Protein AF-A0A957EWQ2-F1 (afdb_monomer)

Sequence (75 aa):
EDARLDSFSDDAMLAGFDEDDPQAMGRFMRKMSQEMGEDLGDEFNEVVDRLEKGESPETIEKAMPDLADTAPDIP

Secondary structure (DSSP, 8-state):
--HHHHHHHHHHHHTT--TT-HHHHHHHHHHHHHHH-S---HHHHHHHHHHHHT--HHHHHHH-HHHHHHS----

Radius of gyration: 14.48 Å; Cα contacts (8 Å, |Δi|>4): 51; chains: 1; bounding box: 36×30×33 Å

pLDDT: mean 77.35, std 13.58, range [48.88, 93.69]

Foldseek 3Di:
DCVVVVVVVVVVLVVPQDPPFLLSVLVVLVVVCVVVVDNPDPLSPVSSVCSNVRDDSVRSCVVCVVVVVPPPPPD

Mean predicted aligned error: 9.13 Å

Structure (mmCIF, N/CA/C/O backbone):
data_AF-A0A957EWQ2-F1
#
_entry.id   AF-A0A957EWQ2-F1
#
loop_
_atom_site.group_PDB
_atom_site.id
_atom_site.type_symbol
_atom_site.label_atom_id
_atom_site.label_alt_id
_atom_site.label_comp_id
_atom_site.label_asym_id
_atom_site.label_entity_id
_atom_site.label_seq_id
_atom_site.pdbx_PDB_ins_code
_atom_site.Cartn_x
_atom_site.Cartn_y
_atom_site.Cartn_z
_atom_site.occupancy
_atom_site.B_iso_or_equiv
_atom_site.auth_seq_id
_atom_site.auth_comp_id
_atom_site.auth_asym_id
_atom_site.auth_atom_id
_atom_site.pdbx_PDB_model_num
ATOM 1 N N . GLU A 1 1 ? 19.245 0.297 19.994 1.00 48.88 1 GLU A N 1
ATOM 2 C CA . GLU A 1 1 ? 20.248 0.576 18.940 1.00 48.88 1 GLU A CA 1
ATOM 3 C C . GLU A 1 1 ? 19.705 -0.001 17.634 1.00 48.88 1 GLU A C 1
ATOM 5 O O . GLU A 1 1 ? 20.372 -0.760 16.957 1.00 48.88 1 GLU A O 1
ATOM 10 N N . ASP A 1 2 ? 18.452 0.335 17.309 1.00 52.56 2 ASP A N 1
ATOM 11 C CA . ASP A 1 2 ? 17.639 -0.406 16.330 1.00 52.56 2 ASP A CA 1
ATOM 12 C C . ASP A 1 2 ? 17.319 0.448 15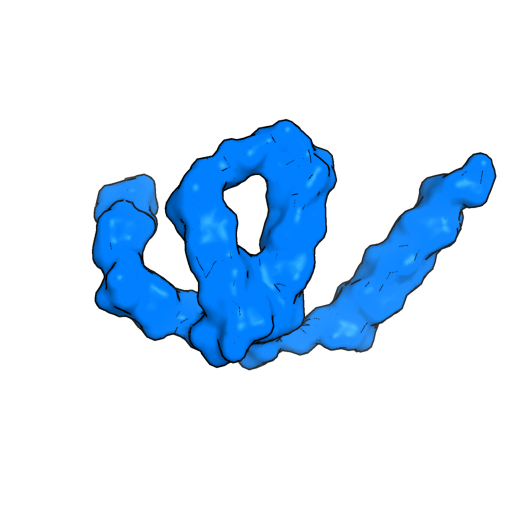.094 1.00 52.56 2 ASP A C 1
ATOM 14 O O . ASP A 1 2 ? 17.240 -0.061 13.983 1.00 52.56 2 ASP A O 1
ATOM 18 N N . ALA A 1 3 ? 17.287 1.776 15.255 1.00 56.34 3 ALA A N 1
ATOM 19 C CA . ALA A 1 3 ? 17.020 2.731 14.175 1.00 56.34 3 ALA A CA 1
ATOM 20 C C . ALA A 1 3 ? 18.061 2.708 13.037 1.00 56.34 3 ALA A C 1
ATOM 22 O O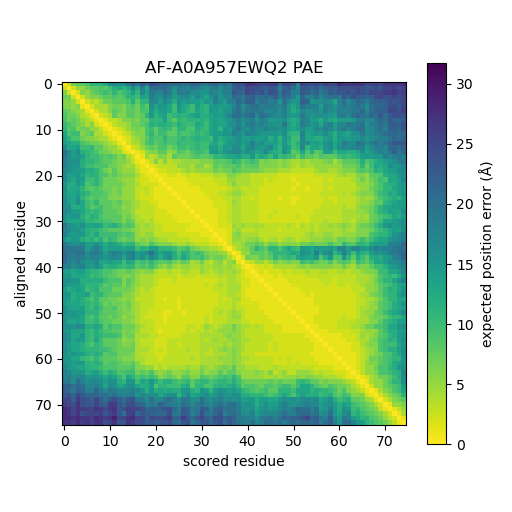 . ALA A 1 3 ? 17.776 3.137 11.925 1.00 56.34 3 ALA A O 1
ATOM 23 N N . ARG A 1 4 ? 19.284 2.217 13.296 1.00 58.06 4 ARG A N 1
ATOM 24 C CA . ARG A 1 4 ? 20.328 2.102 12.261 1.00 58.06 4 ARG A CA 1
ATOM 25 C C . ARG A 1 4 ? 20.149 0.870 11.375 1.00 58.06 4 ARG A C 1
ATOM 27 O O . ARG A 1 4 ? 20.565 0.914 10.2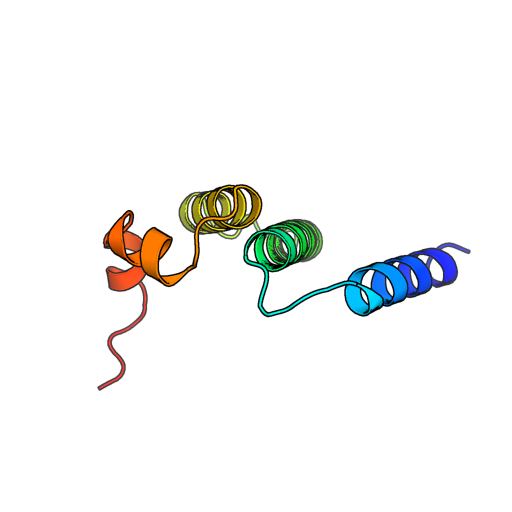26 1.00 58.06 4 ARG A O 1
ATOM 34 N N . LEU A 1 5 ? 19.573 -0.209 11.909 1.00 58.44 5 LEU A N 1
ATOM 35 C CA . LEU A 1 5 ? 19.314 -1.440 11.155 1.00 58.44 5 LEU A CA 1
ATOM 36 C C . LEU A 1 5 ? 18.037 -1.323 10.322 1.00 58.44 5 LEU A C 1
ATOM 38 O O . LEU A 1 5 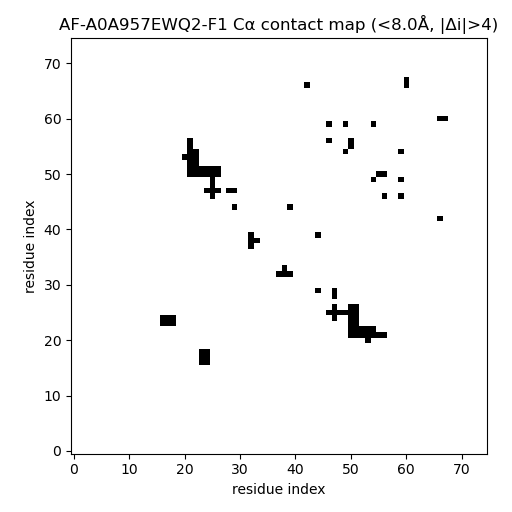? 17.990 -1.828 9.202 1.00 58.44 5 LEU A O 1
ATOM 42 N N . ASP A 1 6 ? 17.044 -0.610 10.846 1.00 60.22 6 ASP A N 1
ATOM 43 C CA . ASP A 1 6 ? 15.795 -0.309 10.151 1.00 60.22 6 ASP A CA 1
ATOM 44 C C . ASP A 1 6 ? 16.030 0.576 8.913 1.00 60.22 6 ASP A C 1
ATOM 46 O O . ASP A 1 6 ? 15.711 0.173 7.798 1.00 60.22 6 ASP A O 1
ATOM 50 N N . SER A 1 7 ? 16.764 1.686 9.070 1.00 59.06 7 SER A N 1
ATOM 51 C CA . SER A 1 7 ? 17.139 2.573 7.956 1.00 59.06 7 SER A CA 1
ATOM 52 C C . SER A 1 7 ? 17.971 1.881 6.866 1.00 59.06 7 SER A C 1
ATOM 54 O O . SER A 1 7 ? 17.837 2.226 5.698 1.00 59.06 7 SER A O 1
ATOM 56 N N . PHE A 1 8 ? 18.815 0.905 7.218 1.00 57.72 8 PHE A N 1
ATOM 57 C CA . PHE A 1 8 ? 19.585 0.129 6.235 1.00 57.72 8 PHE A CA 1
ATOM 58 C C . PHE A 1 8 ? 18.728 -0.917 5.511 1.00 57.72 8 PHE A C 1
ATOM 60 O O . PHE A 1 8 ? 18.995 -1.248 4.360 1.00 57.72 8 PHE A O 1
ATOM 67 N N . SER A 1 9 ? 17.716 -1.457 6.195 1.00 64.31 9 SER A N 1
ATOM 68 C CA . SER A 1 9 ? 16.772 -2.414 5.611 1.00 64.31 9 SER A CA 1
ATOM 69 C C . SER A 1 9 ? 15.796 -1.714 4.670 1.00 64.31 9 SER A C 1
ATOM 71 O O . SER A 1 9 ? 15.423 -2.291 3.654 1.00 64.31 9 SER A O 1
ATOM 73 N N . ASP A 1 10 ? 15.427 -0.472 4.980 1.00 64.81 10 ASP A N 1
ATOM 74 C CA . ASP A 1 10 ? 14.611 0.374 4.114 1.00 64.81 10 ASP A CA 1
ATOM 75 C C . ASP A 1 10 ? 15.378 0.808 2.856 1.00 64.81 10 ASP A C 1
ATOM 77 O O . ASP A 1 10 ? 14.888 0.621 1.748 1.00 64.81 10 ASP A O 1
ATOM 81 N N . ASP A 1 11 ? 16.638 1.237 3.003 1.00 61.91 11 ASP A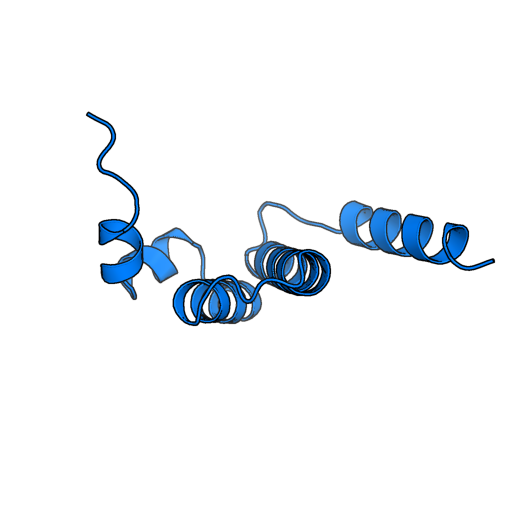 N 1
ATOM 82 C CA . ASP A 1 11 ? 17.520 1.573 1.873 1.00 61.91 11 ASP A CA 1
ATOM 83 C C . ASP A 1 11 ? 17.789 0.355 0.972 1.00 61.91 11 ASP A C 1
ATOM 85 O O . ASP A 1 11 ? 17.761 0.465 -0.248 1.00 61.91 11 ASP A O 1
ATOM 89 N N . ALA A 1 12 ? 17.954 -0.840 1.550 1.00 61.94 12 ALA A N 1
ATOM 90 C CA . ALA A 1 12 ? 18.095 -2.079 0.784 1.00 61.94 12 ALA A CA 1
ATOM 91 C C . ALA A 1 12 ? 16.788 -2.530 0.106 1.00 61.94 12 ALA A C 1
ATOM 93 O O . ALA A 1 12 ? 16.846 -3.130 -0.969 1.00 61.94 12 ALA A O 1
ATOM 94 N N . MET A 1 13 ? 15.624 -2.259 0.709 1.00 62.09 13 MET A N 1
ATOM 95 C CA . MET A 1 13 ? 14.327 -2.499 0.067 1.00 62.09 13 MET A CA 1
ATOM 96 C C . MET A 1 13 ? 14.090 -1.526 -1.088 1.00 62.09 13 MET A C 1
ATOM 98 O O . MET A 1 13 ? 13.629 -1.959 -2.139 1.00 62.09 13 MET A O 1
ATOM 102 N N . LEU A 1 14 ? 14.455 -0.252 -0.929 1.00 63.59 14 LEU A N 1
ATOM 103 C CA . LEU A 1 14 ? 14.333 0.768 -1.972 1.00 63.59 14 LEU A CA 1
ATOM 104 C C . LEU A 1 14 ? 15.383 0.615 -3.081 1.00 63.59 14 LEU A C 1
ATOM 106 O O . LEU A 1 14 ? 15.080 0.848 -4.244 1.00 63.59 14 LEU A O 1
ATOM 110 N N . ALA A 1 15 ? 16.594 0.147 -2.767 1.00 65.19 15 ALA A N 1
ATOM 111 C CA . ALA A 1 15 ? 17.646 -0.102 -3.756 1.00 65.19 15 ALA A CA 1
ATOM 112 C C . ALA A 1 15 ? 17.314 -1.240 -4.744 1.00 65.19 15 ALA A C 1
ATOM 114 O O . ALA A 1 15 ? 17.982 -1.371 -5.770 1.00 65.19 15 ALA A O 1
ATOM 115 N N . GLY A 1 16 ? 16.306 -2.063 -4.437 1.00 62.59 16 GLY A N 1
ATOM 116 C CA . GLY A 1 16 ? 15.737 -3.075 -5.331 1.00 62.59 16 GLY A CA 1
ATOM 117 C C . GLY A 1 16 ? 14.247 -2.873 -5.616 1.00 62.59 16 GLY A C 1
ATOM 118 O O . GLY A 1 16 ? 13.609 -3.794 -6.122 1.00 62.59 16 GLY A O 1
ATOM 119 N N . PHE A 1 17 ? 13.690 -1.716 -5.250 1.00 75.44 17 PHE A N 1
ATOM 120 C CA . PHE A 1 17 ? 12.304 -1.371 -5.525 1.00 75.44 17 PHE A CA 1
ATOM 121 C C . PHE A 1 17 ? 12.192 -0.941 -6.983 1.00 75.44 17 PHE A C 1
ATOM 123 O O . PHE A 1 17 ? 12.685 0.116 -7.372 1.00 75.44 17 PHE A O 1
ATOM 130 N N . ASP A 1 18 ? 11.590 -1.807 -7.786 1.00 80.44 18 ASP A N 1
ATOM 131 C CA . ASP A 1 18 ? 11.318 -1.541 -9.189 1.00 80.44 18 ASP A CA 1
ATOM 132 C C . ASP A 1 18 ? 9.904 -0.958 -9.289 1.00 80.44 18 ASP A C 1
ATOM 134 O O . ASP A 1 18 ? 8.917 -1.651 -9.042 1.00 80.44 18 ASP A O 1
ATOM 138 N N . GLU A 1 19 ? 9.807 0.341 -9.571 1.00 78.25 19 GLU A N 1
ATOM 139 C CA . GLU A 1 19 ? 8.529 1.060 -9.689 1.00 78.25 19 GLU A CA 1
ATOM 140 C C . GLU A 1 19 ? 7.684 0.547 -10.866 1.00 78.25 19 GLU A C 1
ATOM 142 O O . GLU A 1 19 ? 6.467 0.729 -10.883 1.00 78.25 19 GLU A O 1
ATOM 147 N N . ASP A 1 20 ? 8.323 -0.119 -11.831 1.00 85.31 20 ASP A N 1
ATOM 148 C CA . ASP A 1 20 ? 7.668 -0.779 -12.955 1.00 85.31 20 ASP A CA 1
ATOM 149 C C . ASP A 1 20 ? 7.129 -2.181 -12.586 1.00 85.31 20 ASP A C 1
ATOM 151 O O . ASP A 1 20 ? 6.369 -2.772 -13.361 1.00 85.31 20 ASP A O 1
ATOM 155 N N . ASP A 1 21 ? 7.483 -2.725 -11.410 1.00 90.31 21 ASP A N 1
ATOM 156 C CA . ASP A 1 21 ? 7.022 -4.032 -10.935 1.00 90.31 21 ASP A CA 1
ATOM 157 C C . ASP A 1 21 ? 5.841 -3.897 -9.945 1.00 90.31 21 ASP A C 1
ATOM 159 O O . ASP A 1 21 ? 6.014 -3.460 -8.798 1.00 90.31 21 ASP A O 1
ATOM 163 N N . PRO A 1 22 ? 4.624 -4.339 -10.322 1.00 91.50 22 PRO A N 1
ATOM 164 C CA . PRO A 1 22 ? 3.463 -4.274 -9.438 1.00 91.50 22 PRO A CA 1
ATOM 165 C C . PRO A 1 22 ? 3.652 -5.059 -8.129 1.00 91.50 22 PRO A C 1
ATOM 167 O O . PRO A 1 22 ? 3.139 -4.645 -7.090 1.00 91.50 22 PRO A O 1
ATOM 170 N N . GLN A 1 23 ? 4.431 -6.146 -8.125 1.00 91.69 23 GLN A N 1
ATOM 171 C CA . GLN A 1 23 ? 4.714 -6.927 -6.917 1.00 91.69 23 GLN A CA 1
ATOM 172 C C . GLN A 1 23 ? 5.571 -6.149 -5.928 1.00 91.69 23 GLN A C 1
ATOM 174 O O . GLN A 1 23 ? 5.340 -6.234 -4.716 1.00 91.69 23 GLN A O 1
ATOM 179 N N . ALA A 1 24 ? 6.550 -5.391 -6.428 1.00 90.75 24 ALA A N 1
ATOM 180 C CA . ALA A 1 24 ? 7.364 -4.516 -5.596 1.00 90.75 24 ALA A CA 1
ATOM 181 C C . ALA A 1 24 ? 6.491 -3.417 -4.974 1.00 90.75 24 ALA A C 1
ATOM 183 O O . ALA A 1 24 ? 6.526 -3.233 -3.752 1.00 90.75 24 ALA A O 1
ATOM 184 N N . MET A 1 25 ? 5.638 -2.772 -5.781 1.00 88.94 25 MET A N 1
ATOM 185 C CA . MET A 1 25 ? 4.679 -1.760 -5.318 1.00 88.94 25 MET A CA 1
ATOM 186 C C . MET A 1 25 ? 3.750 -2.291 -4.223 1.00 88.94 25 MET A C 1
ATOM 188 O O . MET A 1 25 ? 3.601 -1.652 -3.181 1.00 88.94 25 MET A O 1
ATOM 192 N N . GLY A 1 26 ? 3.175 -3.482 -4.411 1.00 90.81 26 GLY A N 1
ATOM 193 C CA . GLY A 1 26 ? 2.295 -4.105 -3.422 1.00 90.81 26 GLY A CA 1
ATOM 194 C C . GLY A 1 26 ? 2.998 -4.341 -2.086 1.00 90.81 26 GLY A C 1
ATOM 195 O O . GLY A 1 26 ? 2.496 -3.945 -1.035 1.00 90.81 26 GLY A O 1
ATOM 196 N N . ARG A 1 27 ? 4.215 -4.897 -2.105 1.00 89.38 27 ARG A N 1
ATOM 197 C CA . ARG A 1 27 ? 4.998 -5.135 -0.877 1.00 89.38 27 ARG A CA 1
ATOM 198 C C . ARG A 1 27 ? 5.316 -3.838 -0.140 1.00 89.38 27 ARG A C 1
ATOM 200 O O . ARG A 1 27 ? 5.221 -3.792 1.088 1.00 89.38 27 ARG A O 1
ATOM 207 N N . PHE A 1 28 ? 5.676 -2.792 -0.883 1.00 87.62 28 PHE A N 1
ATOM 208 C CA . PHE A 1 28 ? 5.938 -1.469 -0.325 1.00 87.62 28 PHE A CA 1
ATOM 209 C C . PHE A 1 28 ? 4.683 -0.885 0.332 1.00 87.62 28 PHE A C 1
ATOM 211 O O . PHE A 1 28 ? 4.722 -0.492 1.497 1.00 87.62 28 PHE A O 1
ATOM 218 N N . MET A 1 29 ? 3.545 -0.917 -0.365 1.00 87.62 29 MET A N 1
ATOM 219 C CA . MET A 1 29 ? 2.263 -0.450 0.165 1.00 87.62 29 MET A CA 1
ATOM 220 C C . MET A 1 29 ? 1.814 -1.242 1.401 1.00 87.62 29 MET A C 1
ATOM 222 O O . MET A 1 29 ? 1.344 -0.648 2.373 1.00 87.62 29 MET A O 1
ATOM 226 N N . ARG A 1 30 ? 2.024 -2.567 1.425 1.00 88.38 30 ARG A N 1
ATOM 227 C CA . ARG A 1 30 ? 1.757 -3.413 2.600 1.00 88.38 30 ARG A CA 1
ATOM 228 C C . ARG A 1 30 ? 2.590 -2.992 3.805 1.00 88.38 30 ARG A C 1
ATOM 230 O O . ARG A 1 30 ? 2.094 -3.008 4.932 1.00 88.38 30 ARG A O 1
ATOM 237 N N . LYS A 1 31 ? 3.864 -2.657 3.593 1.00 85.19 31 LYS A N 1
ATOM 238 C CA . LYS A 1 31 ? 4.750 -2.180 4.660 1.00 85.19 31 LYS A CA 1
ATOM 239 C C . LYS A 1 31 ? 4.314 -0.796 5.144 1.00 85.19 31 LYS A C 1
ATOM 241 O O . LYS A 1 31 ? 4.108 -0.625 6.339 1.00 85.19 31 LYS A O 1
ATOM 246 N N . MET A 1 32 ? 4.058 0.133 4.223 1.00 84.69 32 MET A N 1
ATOM 247 C CA . MET A 1 32 ? 3.582 1.482 4.541 1.00 84.69 32 MET A CA 1
ATOM 248 C C . MET A 1 32 ? 2.268 1.461 5.338 1.00 84.69 32 MET A C 1
ATOM 250 O O . MET A 1 32 ? 2.142 2.194 6.313 1.00 84.69 32 MET A O 1
ATOM 254 N N . SER A 1 33 ? 1.319 0.586 4.988 1.00 83.12 33 SER A N 1
ATOM 255 C CA . SER A 1 33 ? 0.067 0.419 5.742 1.00 83.12 33 SER A CA 1
ATOM 256 C C . SER A 1 33 ? 0.303 -0.086 7.167 1.00 83.12 33 SER A C 1
ATOM 258 O O . SER A 1 33 ? -0.277 0.442 8.115 1.00 83.12 33 SER A O 1
ATOM 260 N N . GLN A 1 34 ? 1.200 -1.061 7.341 1.00 82.94 34 GLN A N 1
ATOM 261 C CA . GLN A 1 34 ? 1.570 -1.562 8.668 1.00 82.94 34 GLN A CA 1
ATOM 262 C C . GLN A 1 34 ? 2.263 -0.492 9.521 1.00 82.94 34 GLN A C 1
ATOM 264 O O . GLN A 1 34 ? 2.047 -0.452 10.730 1.00 82.94 34 GLN A O 1
ATOM 269 N N . GLU A 1 35 ? 3.077 0.368 8.905 1.00 82.81 35 GLU A N 1
ATOM 270 C CA . GLU A 1 35 ? 3.785 1.449 9.598 1.00 82.81 35 GLU A CA 1
ATOM 271 C C . GLU A 1 35 ? 2.891 2.649 9.919 1.00 82.81 35 GLU A C 1
ATOM 273 O O . GLU A 1 35 ? 3.028 3.232 10.995 1.00 82.81 35 GLU A O 1
ATOM 278 N N . MET A 1 36 ? 1.940 2.995 9.042 1.00 79.69 36 MET A N 1
ATOM 279 C CA . MET A 1 36 ? 0.912 3.991 9.360 1.00 79.69 36 MET A CA 1
ATOM 280 C C . MET A 1 36 ? 0.047 3.532 10.538 1.00 79.69 36 MET A C 1
ATOM 282 O O . MET A 1 36 ? -0.449 4.369 11.285 1.00 79.69 36 MET A O 1
ATOM 286 N N . GLY A 1 37 ? -0.097 2.218 10.754 1.00 67.75 37 GLY A N 1
ATOM 287 C CA . GLY A 1 37 ? -0.830 1.650 11.891 1.00 67.75 37 GLY A CA 1
ATOM 288 C C . GLY A 1 37 ? -2.344 1.884 11.829 1.00 67.75 37 GLY A C 1
ATOM 289 O O . GLY A 1 37 ? -3.074 1.459 12.725 1.00 67.75 37 GLY A O 1
ATOM 290 N N . GLU A 1 38 ? -2.807 2.539 10.768 1.00 72.69 38 GLU A N 1
ATOM 291 C CA . GLU A 1 38 ? -4.201 2.735 10.419 1.00 72.69 38 GLU A CA 1
ATOM 292 C C . GLU A 1 38 ? -4.510 1.699 9.340 1.00 72.69 38 GLU A C 1
ATOM 294 O O . GLU A 1 38 ? -3.869 1.681 8.288 1.00 72.69 38 GLU A O 1
ATOM 299 N N . ASP A 1 39 ? -5.441 0.786 9.621 1.00 67.69 39 ASP A N 1
ATOM 300 C CA . ASP A 1 39 ? -5.951 -0.111 8.590 1.00 67.69 39 ASP A CA 1
ATOM 301 C C . ASP A 1 39 ? -6.586 0.777 7.514 1.00 67.69 39 ASP A C 1
ATOM 303 O O . ASP A 1 39 ? -7.612 1.415 7.750 1.00 67.69 39 ASP A O 1
ATOM 307 N N . LEU A 1 40 ? -5.916 0.889 6.363 1.00 75.06 40 LEU A N 1
ATOM 308 C CA . LEU A 1 40 ? -6.302 1.770 5.255 1.00 75.06 40 LEU A CA 1
ATOM 309 C C . LEU A 1 40 ? -7.609 1.311 4.573 1.00 75.06 40 LEU A C 1
ATOM 311 O O . LEU A 1 40 ? -8.007 1.869 3.552 1.00 75.06 40 LEU A O 1
ATOM 315 N N . GLY A 1 41 ? -8.284 0.315 5.151 1.00 84.56 41 GLY A N 1
ATOM 316 C CA . GLY A 1 41 ? -9.521 -0.283 4.692 1.00 84.56 41 GLY A CA 1
ATOM 317 C C . GLY A 1 41 ? -9.291 -1.612 3.980 1.00 84.56 41 GLY A C 1
ATOM 318 O O . GLY A 1 41 ? -8.232 -1.874 3.400 1.00 84.56 41 GLY A O 1
ATOM 319 N N . ASP A 1 42 ? -10.339 -2.439 3.973 1.00 84.81 42 ASP A N 1
ATOM 320 C CA . ASP A 1 42 ? -10.391 -3.703 3.226 1.00 84.81 42 ASP A CA 1
ATOM 321 C C . ASP A 1 42 ? -10.099 -3.489 1.728 1.00 84.81 42 ASP A C 1
ATOM 323 O O . ASP A 1 42 ? -9.430 -4.296 1.086 1.00 84.81 42 ASP A O 1
ATOM 327 N N . GLU A 1 43 ? -10.551 -2.353 1.198 1.00 85.19 43 GLU A N 1
ATOM 328 C CA . GLU A 1 43 ? -10.313 -1.875 -0.162 1.00 85.19 43 GLU A CA 1
ATOM 329 C C . GLU A 1 43 ? -8.819 -1.726 -0.484 1.00 85.19 43 GLU A C 1
ATOM 331 O O . GLU A 1 43 ? -8.337 -2.294 -1.463 1.00 85.19 43 GLU A O 1
ATOM 336 N N . PHE A 1 44 ? -8.061 -1.026 0.365 1.00 87.12 44 PHE A N 1
ATOM 337 C CA . PHE A 1 44 ? -6.620 -0.861 0.182 1.00 87.12 44 PHE A CA 1
ATOM 338 C C . PHE A 1 44 ? -5.878 -2.194 0.324 1.00 87.12 44 PHE A C 1
ATOM 340 O O . PHE A 1 44 ? -5.007 -2.513 -0.486 1.00 87.12 44 PHE A O 1
ATOM 347 N N . ASN A 1 45 ? -6.247 -2.996 1.327 1.00 88.81 45 ASN A N 1
ATOM 348 C CA . ASN A 1 45 ? -5.655 -4.314 1.559 1.00 88.81 45 ASN A CA 1
ATOM 349 C C . ASN A 1 45 ? -5.805 -5.242 0.339 1.00 88.81 45 ASN A C 1
ATOM 351 O O . ASN A 1 45 ? -4.872 -5.982 0.019 1.00 88.81 45 ASN A O 1
ATOM 355 N N . GLU A 1 46 ? -6.938 -5.179 -0.363 1.00 90.50 46 GLU A N 1
ATOM 356 C CA . GLU A 1 46 ? -7.175 -5.946 -1.589 1.00 90.50 46 GLU A CA 1
ATOM 357 C C . GLU A 1 46 ? -6.336 -5.428 -2.773 1.00 90.50 46 GLU A C 1
ATOM 359 O O . GLU A 1 46 ? -5.759 -6.228 -3.510 1.00 90.50 46 GLU A O 1
ATOM 364 N N . VAL A 1 47 ? -6.184 -4.105 -2.940 1.00 90.81 47 VAL A N 1
ATOM 365 C CA . VAL A 1 47 ? -5.277 -3.536 -3.963 1.00 90.81 47 VAL A CA 1
ATOM 366 C C . VAL A 1 47 ? -3.854 -4.028 -3.745 1.00 90.81 47 VAL A C 1
ATOM 368 O O . VAL A 1 47 ? -3.204 -4.509 -4.672 1.00 90.81 47 VAL A O 1
ATOM 371 N N . VAL A 1 48 ? -3.385 -3.942 -2.505 1.00 91.69 48 VAL A N 1
ATOM 372 C CA . VAL A 1 48 ? -2.052 -4.376 -2.101 1.00 91.69 48 VAL A CA 1
ATOM 373 C C . VAL A 1 48 ? -1.832 -5.855 -2.386 1.00 91.69 48 VAL A C 1
ATOM 375 O O . VAL A 1 48 ? -0.832 -6.214 -3.001 1.00 91.69 48 VAL A O 1
ATOM 378 N N . ASP A 1 49 ? -2.770 -6.713 -1.987 1.00 92.75 49 ASP A N 1
ATOM 379 C CA . ASP A 1 49 ? -2.675 -8.157 -2.206 1.00 92.75 49 ASP A CA 1
ATOM 380 C C . ASP A 1 49 ? -2.617 -8.510 -3.705 1.00 92.75 49 ASP A C 1
ATOM 382 O O . ASP A 1 49 ? -1.840 -9.372 -4.127 1.00 92.75 49 ASP A O 1
ATOM 386 N N . ARG A 1 50 ? -3.377 -7.797 -4.541 1.00 93.00 50 ARG A N 1
ATOM 387 C CA . ARG A 1 50 ? -3.357 -7.966 -6.002 1.00 93.00 50 ARG A CA 1
ATOM 388 C C . ARG A 1 50 ? -2.075 -7.458 -6.650 1.00 93.00 50 ARG A C 1
ATOM 390 O O . ARG A 1 50 ? -1.517 -8.153 -7.501 1.00 93.00 50 ARG A O 1
ATOM 397 N N . LEU A 1 51 ? -1.575 -6.304 -6.214 1.00 93.06 51 LEU A N 1
ATOM 398 C CA . LEU A 1 51 ? -0.273 -5.785 -6.627 1.00 93.06 51 LEU A CA 1
ATOM 399 C C . LEU A 1 51 ? 0.824 -6.805 -6.291 1.00 93.06 51 LEU A C 1
ATOM 401 O O . LEU A 1 51 ? 1.568 -7.214 -7.176 1.00 93.06 51 LEU A O 1
ATOM 405 N N . GLU A 1 52 ? 0.841 -7.347 -5.067 1.00 92.38 52 GLU A N 1
ATOM 406 C CA . GLU A 1 52 ? 1.781 -8.400 -4.643 1.00 92.38 52 GLU A CA 1
ATOM 407 C C . GLU A 1 52 ? 1.681 -9.691 -5.475 1.00 92.38 52 GLU A C 1
ATOM 409 O O . GLU A 1 52 ? 2.679 -10.399 -5.643 1.00 92.38 52 GLU A O 1
ATOM 414 N N . LYS A 1 53 ? 0.502 -9.999 -6.030 1.00 93.69 53 LYS A N 1
ATOM 415 C CA . LYS A 1 53 ? 0.297 -11.110 -6.979 1.00 93.69 53 LYS A CA 1
ATOM 416 C C . LYS A 1 53 ? 0.821 -10.808 -8.386 1.00 93.69 53 LYS A C 1
ATOM 418 O O . LYS A 1 53 ? 0.996 -11.742 -9.167 1.00 93.69 53 LYS A O 1
ATOM 423 N N . GLY A 1 54 ? 1.132 -9.551 -8.691 1.00 93.12 54 GLY A N 1
ATOM 424 C CA . GLY A 1 54 ? 1.630 -9.086 -9.983 1.00 93.12 54 GLY A CA 1
ATOM 425 C C . GLY A 1 54 ? 0.539 -8.541 -10.902 1.00 93.12 54 GLY A C 1
ATOM 426 O O . GLY A 1 54 ? 0.769 -8.413 -12.103 1.00 93.12 54 GLY A O 1
ATOM 427 N N . GLU A 1 55 ? -0.651 -8.245 -10.370 1.00 93.62 55 GLU A N 1
ATOM 428 C CA . GLU A 1 55 ? -1.663 -7.512 -11.129 1.00 93.62 55 GLU A CA 1
ATOM 429 C C . GLU A 1 55 ? -1.276 -6.034 -11.216 1.00 93.62 55 GLU A C 1
ATOM 431 O O . GLU A 1 55 ? -0.936 -5.414 -10.215 1.00 93.62 55 GLU A O 1
ATOM 436 N N . SER A 1 56 ? -1.346 -5.450 -12.410 1.00 90.9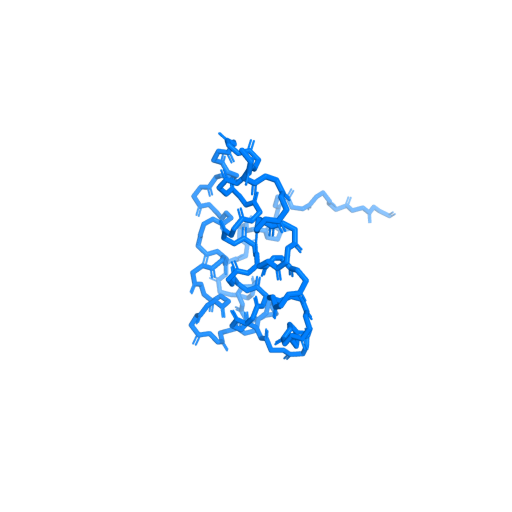4 56 SER A N 1
ATOM 437 C CA . SER A 1 56 ? -1.100 -4.018 -12.595 1.00 90.94 56 SER A CA 1
ATOM 438 C C . SER A 1 56 ? -2.247 -3.178 -12.013 1.00 90.94 56 SER A C 1
ATOM 440 O O . SER A 1 56 ? -3.402 -3.610 -12.100 1.00 90.94 56 SER A O 1
ATOM 442 N N . PRO A 1 57 ? -1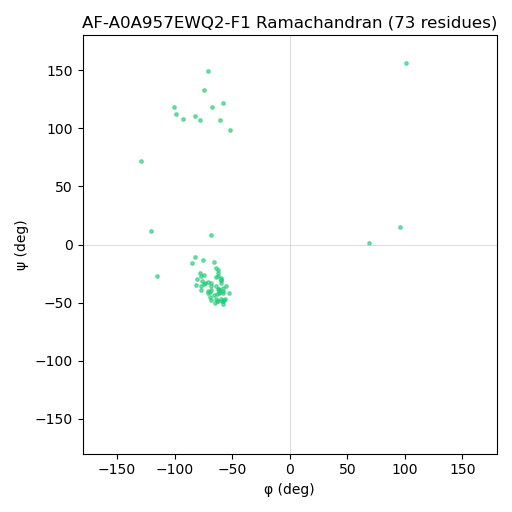.983 -1.954 -11.519 1.00 85.31 57 PRO A N 1
ATOM 443 C CA . PRO A 1 57 ? -3.006 -1.074 -10.942 1.00 85.31 57 PRO A CA 1
ATOM 444 C C . PRO A 1 57 ? -4.209 -0.860 -11.873 1.00 85.31 57 PRO A C 1
ATOM 446 O O . PRO A 1 57 ? -5.343 -1.029 -11.442 1.00 85.31 57 PRO A O 1
ATOM 449 N N . GLU A 1 58 ? -3.984 -0.668 -13.177 1.00 89.50 58 GLU A N 1
ATOM 450 C CA . GLU A 1 58 ? -5.067 -0.529 -14.169 1.00 89.50 58 GLU A CA 1
ATOM 451 C C . GLU A 1 58 ? -5.997 -1.757 -14.247 1.00 89.50 58 GLU A C 1
ATOM 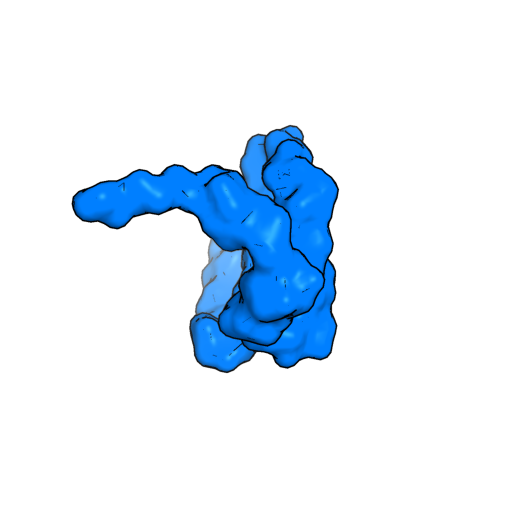453 O O . GLU A 1 58 ? -7.169 -1.657 -14.616 1.00 89.50 58 GLU A O 1
ATOM 458 N N . THR A 1 59 ? -5.466 -2.953 -13.970 1.00 90.94 59 THR A N 1
ATOM 459 C CA . THR A 1 59 ? -6.253 -4.197 -13.950 1.00 90.94 59 THR A CA 1
ATOM 460 C C . THR A 1 59 ? -7.065 -4.286 -12.667 1.00 90.94 59 THR A C 1
ATOM 462 O O . THR A 1 59 ? -8.229 -4.684 -12.711 1.00 90.94 59 THR A O 1
ATOM 465 N N . ILE A 1 60 ? -6.477 -3.863 -11.548 1.00 90.19 60 ILE A N 1
ATOM 466 C CA . ILE A 1 60 ? -7.137 -3.805 -10.245 1.00 90.19 60 ILE A CA 1
ATOM 467 C C . ILE A 1 60 ? -8.306 -2.821 -10.296 1.00 90.19 60 ILE A C 1
ATOM 469 O O . ILE A 1 60 ? -9.418 -3.209 -9.958 1.00 90.19 60 ILE A O 1
ATOM 473 N N . GLU A 1 61 ? -8.102 -1.610 -10.819 1.00 86.50 61 GLU A N 1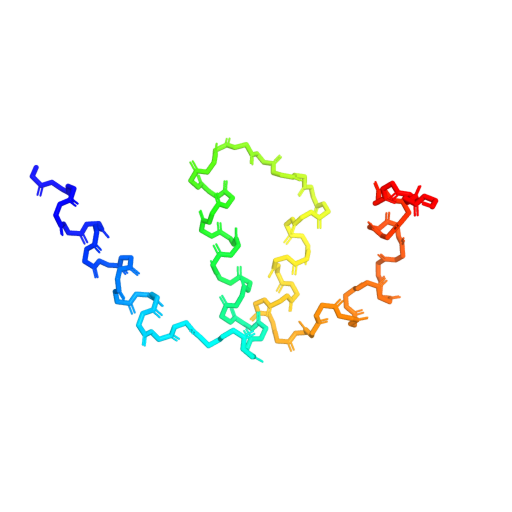
ATOM 474 C CA . GLU A 1 61 ? -9.159 -0.602 -11.001 1.00 86.50 61 GLU A CA 1
ATOM 475 C C . GLU A 1 61 ? -10.309 -1.124 -11.876 1.00 86.50 61 GLU A C 1
ATOM 477 O O . GLU A 1 61 ? -11.483 -0.916 -11.577 1.00 86.50 61 GLU A O 1
ATOM 482 N N . LYS A 1 62 ? -9.997 -1.875 -12.941 1.00 88.88 62 LYS A N 1
ATOM 483 C CA . LYS A 1 62 ? -11.022 -2.523 -13.778 1.00 88.88 62 LYS A CA 1
ATOM 484 C C . LYS A 1 62 ? -11.761 -3.649 -13.059 1.00 88.88 62 LYS A C 1
ATOM 486 O O . LYS A 1 62 ? -12.940 -3.867 -13.334 1.00 88.88 62 LYS A O 1
ATOM 491 N N . ALA A 1 63 ? -11.071 -4.403 -12.207 1.00 88.12 63 ALA A N 1
ATOM 492 C CA . ALA A 1 63 ? -11.650 -5.500 -11.438 1.00 88.12 63 ALA A CA 1
ATOM 493 C C . ALA A 1 63 ? -12.452 -5.004 -10.224 1.00 88.12 63 ALA A C 1
ATOM 495 O O . ALA A 1 63 ? -13.351 -5.706 -9.761 1.00 88.12 63 ALA A O 1
ATOM 496 N N . MET A 1 64 ? -12.126 -3.811 -9.731 1.00 85.62 64 MET A N 1
ATOM 497 C CA . MET A 1 64 ? -12.701 -3.170 -8.556 1.00 85.62 64 MET A CA 1
ATOM 498 C C . MET A 1 64 ? -13.140 -1.738 -8.898 1.00 85.62 64 MET A C 1
ATOM 500 O O . MET A 1 64 ? -12.514 -0.775 -8.458 1.00 85.62 64 MET A O 1
ATOM 504 N N . PRO A 1 65 ? -14.225 -1.572 -9.673 1.00 77.56 65 PRO A N 1
ATOM 505 C CA . PRO A 1 65 ? -14.725 -0.250 -10.045 1.00 77.56 65 PRO A CA 1
ATOM 506 C C . PRO A 1 65 ? -15.165 0.590 -8.834 1.00 77.56 65 PRO A C 1
ATOM 508 O O . PRO A 1 65 ? -15.122 1.812 -8.908 1.00 77.56 65 PRO A O 1
ATOM 511 N N . ASP A 1 66 ? -15.530 -0.040 -7.712 1.00 72.56 66 ASP A N 1
ATOM 512 C CA . ASP A 1 66 ? -15.902 0.651 -6.471 1.00 72.56 66 ASP A CA 1
ATOM 513 C C . ASP A 1 66 ? -14.737 1.452 -5.843 1.00 72.56 66 ASP A C 1
ATOM 515 O O . ASP A 1 66 ? -14.974 2.499 -5.247 1.00 72.56 66 ASP A O 1
ATOM 519 N N . LEU A 1 67 ? -13.475 1.040 -6.055 1.00 70.00 67 LEU A N 1
ATOM 520 C CA . LEU A 1 67 ? -12.289 1.822 -5.656 1.00 70.00 67 LEU A CA 1
ATOM 521 C C . LEU A 1 67 ? -12.126 3.103 -6.483 1.00 70.00 67 LEU A C 1
ATOM 523 O O . LEU A 1 67 ? -11.614 4.108 -5.997 1.00 70.00 67 LEU A O 1
ATOM 527 N N . ALA A 1 68 ? -12.526 3.058 -7.755 1.00 61.25 68 ALA A N 1
ATOM 528 C CA . ALA A 1 68 ? -12.469 4.214 -8.641 1.00 61.25 68 ALA A CA 1
ATOM 529 C C . ALA A 1 68 ? -13.614 5.203 -8.355 1.00 61.25 68 ALA A C 1
ATOM 531 O O . ALA A 1 68 ? -13.452 6.396 -8.587 1.00 61.25 68 ALA A O 1
ATOM 532 N N . ASP A 1 69 ? -14.745 4.721 -7.827 1.00 60.75 69 ASP A N 1
ATOM 533 C CA . ASP A 1 69 ? -15.913 5.537 -7.460 1.00 60.75 69 ASP A CA 1
ATOM 534 C C . ASP A 1 69 ? -15.687 6.342 -6.161 1.00 60.75 69 ASP A C 1
ATOM 536 O O . ASP A 1 69 ? -16.263 7.414 -5.976 1.00 60.75 69 ASP A O 1
ATOM 540 N N . THR A 1 70 ? -14.803 5.868 -5.271 1.00 58.69 70 THR A N 1
ATOM 541 C CA . THR A 1 70 ? -14.412 6.584 -4.041 1.00 58.69 70 THR A CA 1
ATOM 542 C C . THR A 1 70 ? -13.284 7.598 -4.246 1.00 58.69 70 THR A C 1
ATOM 544 O O . THR A 1 70 ? -13.111 8.491 -3.407 1.00 58.69 70 THR A O 1
ATOM 547 N N . ALA A 1 71 ? -12.552 7.535 -5.364 1.00 58.22 71 ALA A N 1
ATOM 548 C CA . ALA A 1 71 ? -11.673 8.623 -5.774 1.00 58.22 71 ALA A CA 1
ATOM 549 C C . ALA A 1 71 ? -12.552 9.828 -6.159 1.00 58.22 71 ALA A C 1
ATOM 551 O O . ALA A 1 71 ? -13.371 9.712 -7.069 1.00 58.22 71 ALA A O 1
ATOM 552 N N . PRO A 1 72 ? -12.443 10.985 -5.473 1.00 54.19 72 PRO A N 1
ATOM 553 C CA . PRO A 1 72 ? -13.277 12.132 -5.795 1.00 54.19 72 PRO A CA 1
ATOM 554 C C . PRO A 1 72 ? -13.056 12.501 -7.262 1.00 54.19 72 PRO A C 1
ATOM 556 O O . PRO A 1 72 ? -11.924 12.779 -7.652 1.00 54.19 72 PRO A O 1
ATOM 559 N N . ASP A 1 73 ? -14.131 12.496 -8.053 1.00 61.38 73 ASP A N 1
ATOM 560 C CA . ASP A 1 73 ? -14.176 13.079 -9.394 1.00 61.38 73 ASP A CA 1
ATOM 561 C C . ASP A 1 73 ? -13.663 14.521 -9.271 1.00 61.38 73 ASP A C 1
ATOM 563 O O . ASP A 1 73 ? -14.359 15.396 -8.750 1.00 61.38 73 ASP A O 1
ATOM 567 N N . ILE A 1 74 ? -12.384 14.743 -9.596 1.00 61.09 74 ILE A N 1
ATOM 568 C CA . ILE A 1 74 ? -11.794 16.079 -9.588 1.00 61.09 74 ILE A CA 1
ATOM 569 C C . ILE A 1 74 ? -12.196 16.716 -10.925 1.00 61.09 74 ILE A C 1
ATOM 571 O O . ILE A 1 74 ? -11.710 16.252 -11.960 1.00 61.09 74 ILE A O 1
ATOM 575 N N . PRO A 1 75 ? -13.083 17.730 -10.921 1.00 58.38 75 PRO A N 1
ATOM 576 C CA . PRO A 1 75 ? -13.582 18.365 -12.140 1.00 58.38 75 PRO A CA 1
ATOM 577 C C . PRO A 1 75 ? -12.522 19.191 -12.880 1.00 58.38 75 PRO A C 1
ATOM 579 O O . PRO A 1 75 ? -11.559 19.671 -12.233 1.00 58.38 75 PRO A O 1
#

Solvent-accessible surface area (backbone atoms only — not comparable to full-atom values): 4379 Å² total; per-residue (Å²): 139,56,72,70,58,50,56,52,52,49,51,55,51,56,75,68,52,44,91,89,37,36,33,46,49,11,50,50,49,51,48,51,40,64,69,69,67,48,84,78,45,74,70,48,55,50,52,26,55,39,13,48,73,55,42,47,68,75,55,50,44,70,76,36,54,69,66,57,68,69,47,75,86,78,129